Protein AF-A0AAV3Z0D8-F1 (afdb_monomer_lite)

Radius of gyration: 14.14 Å; chains: 1; bounding box: 40×31×32 Å

Structure (mmCIF, N/CA/C/O backbone):
data_AF-A0AAV3Z0D8-F1
#
_entry.id   AF-A0AAV3Z0D8-F1
#
loop_
_atom_site.group_PDB
_atom_site.id
_atom_site.type_symbol
_atom_site.label_atom_id
_atom_site.label_alt_id
_atom_site.label_comp_id
_atom_site.label_asym_id
_atom_site.label_entity_id
_atom_site.label_seq_id
_atom_site.pdbx_PDB_ins_code
_atom_site.Cartn_x
_atom_site.Cartn_y
_atom_site.Cartn_z
_atom_site.occupancy
_atom_site.B_iso_or_equiv
_atom_site.auth_seq_id
_atom_site.auth_comp_id
_atom_site.auth_asym_id
_atom_site.auth_atom_id
_atom_site.pdbx_PDB_model_num
ATOM 1 N N . MET A 1 1 ? -8.744 -17.529 0.909 1.00 28.72 1 MET A N 1
ATOM 2 C CA . MET A 1 1 ? -8.149 -17.526 -0.441 1.00 28.72 1 MET A CA 1
ATOM 3 C C . MET A 1 1 ? -7.457 -16.191 -0.656 1.00 28.72 1 MET A C 1
ATOM 5 O O . MET A 1 1 ? -8.115 -15.155 -0.647 1.00 28.72 1 MET A O 1
ATOM 9 N N . GLN A 1 2 ? -6.125 -16.218 -0.677 1.00 36.81 2 GLN A N 1
ATOM 10 C CA . GLN A 1 2 ? -5.274 -15.108 -1.101 1.00 36.81 2 GLN A CA 1
ATOM 11 C C . GLN A 1 2 ? -5.012 -15.324 -2.590 1.00 36.81 2 GLN A C 1
ATOM 13 O O . GLN A 1 2 ? -4.173 -16.141 -2.943 1.00 36.81 2 GLN A O 1
ATOM 18 N N . ASP A 1 3 ? -5.763 -14.638 -3.448 1.00 32.25 3 ASP A N 1
ATOM 19 C CA . ASP A 1 3 ? -5.482 -14.645 -4.883 1.00 32.25 3 ASP A CA 1
ATOM 20 C C . ASP A 1 3 ? -4.442 -13.561 -5.169 1.00 32.25 3 ASP A C 1
ATOM 22 O O . ASP A 1 3 ? -4.759 -12.375 -5.297 1.00 32.25 3 ASP A O 1
ATOM 26 N N . CYS A 1 4 ? -3.177 -13.968 -5.212 1.00 38.41 4 CYS A N 1
ATOM 27 C CA . CYS A 1 4 ? -2.086 -13.148 -5.721 1.00 38.41 4 CYS A CA 1
ATOM 28 C C . CYS A 1 4 ? -2.110 -13.258 -7.252 1.00 38.41 4 CYS A C 1
ATOM 30 O O . CYS A 1 4 ? -1.817 -14.314 -7.803 1.00 38.41 4 CYS A O 1
ATOM 32 N N . GLY A 1 5 ? -2.549 -12.195 -7.930 1.00 32.00 5 GLY A N 1
ATOM 33 C CA . GLY A 1 5 ? -2.753 -12.176 -9.382 1.00 32.00 5 GLY A CA 1
ATOM 34 C C . GLY A 1 5 ? -1.514 -12.553 -10.207 1.00 32.00 5 GLY A C 1
ATOM 35 O O . GLY A 1 5 ? -0.372 -12.343 -9.798 1.00 32.00 5 GLY A O 1
ATOM 36 N N . THR A 1 6 ? -1.779 -13.103 -11.391 1.00 35.69 6 THR A N 1
ATOM 37 C CA . THR A 1 6 ? -0.828 -13.634 -12.375 1.00 35.69 6 THR A CA 1
ATOM 38 C C . THR A 1 6 ? 0.307 -12.651 -12.695 1.00 35.69 6 THR A C 1
ATOM 40 O O . THR A 1 6 ? 0.052 -11.547 -13.171 1.00 35.69 6 THR A O 1
ATOM 43 N N . GLY A 1 7 ? 1.559 -13.066 -12.459 1.00 35.44 7 GLY A N 1
ATOM 44 C CA . GLY A 1 7 ? 2.776 -12.328 -12.846 1.00 35.44 7 GLY A CA 1
ATOM 45 C C . GLY A 1 7 ? 3.808 -12.094 -11.733 1.00 35.44 7 GLY A C 1
ATOM 46 O O . GLY A 1 7 ? 4.917 -11.654 -12.022 1.00 35.44 7 GLY A O 1
ATOM 47 N N . ALA A 1 8 ? 3.484 -12.405 -10.476 1.00 40.06 8 ALA A N 1
ATOM 48 C CA . ALA A 1 8 ? 4.385 -12.230 -9.337 1.00 40.06 8 ALA A CA 1
ATOM 49 C C . ALA A 1 8 ? 5.015 -13.560 -8.899 1.00 40.06 8 ALA A C 1
ATOM 51 O O . ALA A 1 8 ? 4.296 -14.523 -8.632 1.00 40.06 8 ALA A O 1
ATOM 52 N N . LYS A 1 9 ? 6.348 -13.618 -8.766 1.00 33.81 9 LYS A N 1
ATOM 53 C CA . LYS A 1 9 ? 6.994 -14.725 -8.043 1.00 33.81 9 LYS A CA 1
ATOM 54 C C . LYS A 1 9 ? 6.720 -14.549 -6.547 1.00 33.81 9 LYS A C 1
ATOM 56 O O . LYS A 1 9 ? 7.038 -13.504 -5.983 1.00 33.81 9 LYS A O 1
ATOM 61 N N . ILE A 1 10 ? 6.108 -15.560 -5.937 1.00 34.50 10 ILE A N 1
ATOM 62 C CA . ILE A 1 10 ? 5.869 -15.649 -4.493 1.00 34.50 10 ILE A CA 1
ATOM 63 C C . ILE A 1 10 ? 7.187 -16.090 -3.842 1.00 34.50 10 ILE A C 1
ATOM 65 O O . ILE A 1 10 ? 7.725 -17.134 -4.200 1.00 34.50 10 ILE A O 1
ATOM 69 N N . LEU A 1 11 ? 7.726 -15.291 -2.919 1.00 32.91 11 LEU A N 1
ATOM 70 C CA . LEU A 1 11 ? 8.760 -15.739 -1.983 1.00 32.91 11 LEU A CA 1
ATOM 71 C C . LEU A 1 11 ? 8.092 -15.935 -0.622 1.00 32.91 11 LEU A C 1
ATOM 73 O O . LEU A 1 11 ? 7.687 -14.961 0.016 1.00 32.91 11 LEU A O 1
ATOM 77 N N . ASP A 1 12 ? 7.960 -17.190 -0.197 1.00 26.75 12 ASP A N 1
ATOM 78 C CA . ASP A 1 12 ? 7.406 -17.548 1.106 1.00 26.75 12 ASP A CA 1
ATOM 79 C C . ASP A 1 12 ? 8.353 -17.114 2.233 1.00 26.75 12 ASP A C 1
ATOM 81 O O . ASP A 1 12 ? 9.382 -17.729 2.498 1.00 26.75 12 ASP A O 1
ATOM 85 N N . PHE A 1 13 ? 7.978 -16.048 2.938 1.00 27.06 13 PHE A N 1
ATOM 86 C CA . PHE A 1 13 ? 8.397 -15.799 4.317 1.00 27.06 13 PHE A CA 1
ATOM 87 C C . PHE A 1 13 ? 7.130 -15.681 5.171 1.00 27.06 13 PHE A C 1
ATOM 89 O O . PHE A 1 13 ? 6.139 -15.097 4.717 1.00 27.06 13 PHE A O 1
ATOM 96 N N . PRO A 1 14 ? 7.116 -16.225 6.400 1.00 32.06 14 PRO A N 1
ATOM 97 C CA . PRO A 1 14 ? 5.883 -16.470 7.133 1.00 32.06 14 PRO A CA 1
ATOM 98 C C . PRO A 1 14 ? 5.159 -15.137 7.362 1.00 32.06 14 PRO A C 1
ATOM 100 O O . PRO A 1 14 ? 5.704 -14.205 7.950 1.00 32.06 14 PRO A O 1
ATOM 103 N N . ALA A 1 15 ? 3.936 -15.029 6.836 1.00 30.84 15 ALA A N 1
ATOM 104 C CA . ALA A 1 15 ? 3.083 -13.834 6.866 1.00 30.84 15 ALA A CA 1
ATOM 105 C C . ALA A 1 15 ? 3.552 -12.596 6.053 1.00 30.84 15 ALA A C 1
ATOM 107 O O . ALA A 1 15 ? 3.100 -11.480 6.328 1.00 30.84 15 ALA A O 1
ATOM 108 N N . ARG A 1 16 ? 4.393 -12.764 5.020 1.00 33.62 16 ARG A N 1
ATOM 109 C CA . ARG A 1 16 ? 4.806 -11.708 4.072 1.00 33.62 16 ARG A CA 1
ATOM 110 C C . ARG A 1 16 ? 4.322 -12.021 2.652 1.00 33.62 16 ARG A C 1
ATOM 112 O O . ARG A 1 16 ? 5.003 -12.692 1.894 1.00 33.62 16 ARG A O 1
ATOM 119 N N . CYS A 1 17 ? 3.163 -11.492 2.262 1.00 35.28 17 CYS A N 1
ATOM 120 C CA . CYS A 1 17 ? 2.739 -11.503 0.860 1.00 35.28 17 CYS A CA 1
ATOM 121 C C . CYS A 1 17 ? 3.421 -10.342 0.109 1.00 35.28 17 CYS A C 1
ATOM 123 O O . CYS A 1 17 ? 2.822 -9.299 -0.152 1.00 35.28 17 CYS A O 1
ATOM 125 N N . GLY A 1 18 ? 4.708 -10.515 -0.199 1.00 38.34 18 GLY A N 1
ATOM 126 C CA . GLY A 1 18 ? 5.434 -9.642 -1.113 1.00 38.34 18 GLY A CA 1
ATOM 127 C C . GLY A 1 18 ? 5.223 -10.124 -2.542 1.00 38.34 18 GLY A C 1
ATOM 128 O O . GLY A 1 18 ? 5.771 -11.152 -2.924 1.00 38.34 18 GLY A O 1
ATOM 129 N N . ILE A 1 19 ? 4.447 -9.391 -3.343 1.00 48.97 19 ILE A N 1
ATOM 130 C CA . ILE A 1 19 ? 4.660 -9.455 -4.792 1.00 48.97 19 ILE A CA 1
ATOM 131 C C . ILE A 1 19 ? 6.079 -8.930 -5.029 1.00 48.97 19 ILE A C 1
ATOM 133 O O . ILE A 1 19 ? 6.486 -7.975 -4.384 1.00 48.97 19 ILE A O 1
ATOM 137 N N . VAL A 1 20 ? 6.856 -9.598 -5.874 1.00 48.47 20 VAL A N 1
ATOM 138 C CA . VAL A 1 20 ? 8.062 -9.037 -6.486 1.00 48.47 20 VAL A CA 1
ATOM 139 C C . VAL A 1 20 ? 7.803 -9.129 -7.981 1.00 48.47 20 VAL A C 1
ATOM 141 O O . VAL A 1 20 ? 8.051 -10.155 -8.615 1.00 48.47 20 VAL A O 1
ATOM 144 N N . GLY A 1 21 ? 7.163 -8.094 -8.517 1.00 51.81 21 GLY A N 1
ATOM 145 C CA . GLY A 1 21 ? 6.983 -7.928 -9.952 1.00 51.81 21 GLY A CA 1
ATOM 146 C C . GLY A 1 21 ? 8.215 -7.235 -10.509 1.00 51.81 21 GLY A C 1
ATOM 147 O O . GLY A 1 21 ? 8.551 -6.142 -10.065 1.00 51.81 21 GLY A O 1
ATOM 148 N N . ARG A 1 22 ? 8.922 -7.895 -11.430 1.00 51.59 22 ARG A N 1
ATOM 149 C CA . ARG A 1 22 ? 9.754 -7.216 -12.429 1.00 51.59 22 ARG A CA 1
ATOM 150 C C . ARG A 1 22 ? 9.148 -7.534 -13.784 1.00 51.59 22 ARG A C 1
ATOM 152 O O . ARG A 1 22 ? 9.661 -8.365 -14.531 1.00 51.59 22 ARG A O 1
ATOM 159 N N . ALA A 1 23 ? 7.991 -6.947 -14.043 1.00 58.12 23 ALA A N 1
ATOM 160 C CA . ALA A 1 23 ? 7.242 -7.112 -15.271 1.00 58.12 23 ALA A CA 1
ATOM 161 C C . ALA A 1 23 ? 7.294 -5.822 -16.100 1.00 58.12 23 ALA A C 1
ATOM 163 O O . ALA A 1 23 ? 7.378 -4.702 -15.588 1.00 58.12 23 ALA A O 1
ATOM 164 N N . GLY A 1 24 ? 7.209 -5.973 -17.423 1.00 62.34 24 GLY A N 1
ATOM 165 C CA . GLY A 1 24 ? 6.979 -4.828 -18.306 1.00 62.34 24 GLY A CA 1
ATOM 166 C C . GLY A 1 24 ? 5.634 -4.144 -18.021 1.00 62.34 24 GLY A C 1
ATOM 167 O O . GLY A 1 24 ? 5.510 -2.935 -18.188 1.00 62.34 24 GLY A O 1
ATOM 168 N N . HIS A 1 25 ? 4.638 -4.901 -17.556 1.00 70.06 25 HIS A N 1
ATOM 169 C CA . HIS A 1 25 ? 3.335 -4.393 -17.144 1.00 70.06 25 HIS A CA 1
ATOM 170 C C . HIS A 1 25 ? 2.725 -5.341 -16.103 1.00 70.06 25 HIS A C 1
ATOM 172 O O . HIS A 1 25 ? 2.633 -6.543 -16.357 1.00 70.06 25 HIS A O 1
ATOM 178 N N . SER A 1 26 ? 2.306 -4.823 -14.950 1.00 68.75 26 SER A N 1
ATOM 179 C CA . SER A 1 26 ? 1.701 -5.600 -13.868 1.00 68.75 26 SER A CA 1
ATOM 180 C C . SER A 1 26 ? 0.316 -5.063 -13.515 1.00 68.75 26 SER A C 1
ATOM 182 O O . SER A 1 26 ? 0.057 -3.857 -13.480 1.00 68.75 26 SER A O 1
ATOM 184 N N . THR A 1 27 ? -0.620 -5.979 -13.266 1.00 75.44 27 THR A N 1
ATOM 185 C CA . THR A 1 27 ? -1.945 -5.628 -12.753 1.00 75.44 27 THR A CA 1
ATOM 186 C C . THR A 1 27 ? -2.274 -6.497 -11.557 1.00 75.44 27 THR A C 1
ATOM 188 O O . THR A 1 27 ? -2.451 -7.706 -11.703 1.00 75.44 27 THR A O 1
ATOM 191 N N . SER A 1 28 ? -2.399 -5.884 -10.383 1.00 73.06 28 SER A N 1
ATOM 192 C CA . SER A 1 28 ? -2.547 -6.622 -9.128 1.00 73.06 28 SER A CA 1
ATOM 193 C C . SER A 1 28 ? -3.797 -6.194 -8.366 1.00 73.06 28 SER A C 1
ATOM 195 O O . SER A 1 28 ? -4.167 -5.017 -8.320 1.00 73.06 28 SER A O 1
ATOM 197 N N . ARG A 1 29 ? -4.484 -7.152 -7.737 1.00 72.31 29 ARG A 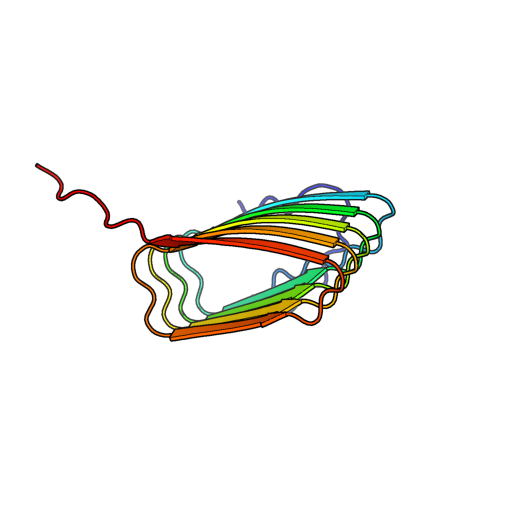N 1
ATOM 198 C CA . ARG A 1 29 ? -5.603 -6.876 -6.827 1.00 72.31 29 ARG A CA 1
ATOM 199 C C . ARG A 1 29 ? -5.364 -7.580 -5.505 1.00 72.31 29 ARG A C 1
ATOM 201 O O . ARG A 1 29 ? -5.362 -8.798 -5.444 1.00 72.31 29 ARG A O 1
ATOM 208 N N . PHE A 1 30 ? -5.241 -6.799 -4.444 1.00 73.19 30 PHE A N 1
ATOM 209 C CA . PHE A 1 30 ? -5.001 -7.287 -3.098 1.00 73.19 30 PHE A CA 1
ATOM 210 C C . PHE A 1 30 ? -6.209 -7.017 -2.220 1.00 73.19 30 PHE A C 1
ATOM 212 O O . PHE A 1 30 ? -6.691 -5.881 -2.129 1.00 73.19 30 PHE A O 1
ATOM 219 N N . ARG A 1 31 ? -6.682 -8.052 -1.528 1.00 72.56 31 ARG A N 1
ATOM 220 C CA . ARG A 1 31 ? -7.769 -7.929 -0.560 1.00 72.56 31 ARG A CA 1
ATOM 221 C C . ARG A 1 31 ? -7.401 -8.646 0.728 1.00 72.56 31 ARG A C 1
ATOM 223 O O . ARG A 1 31 ? -7.326 -9.866 0.770 1.00 72.56 31 ARG A O 1
ATOM 230 N N . HIS A 1 32 ? -7.242 -7.869 1.789 1.00 67.75 32 HIS A N 1
ATOM 231 C CA . HIS A 1 32 ? -6.911 -8.368 3.115 1.00 67.75 32 HIS A CA 1
ATOM 232 C C . HIS A 1 32 ? -8.070 -8.104 4.073 1.00 67.75 32 HIS A C 1
ATOM 234 O O . HIS A 1 32 ? -8.531 -6.968 4.197 1.00 67.75 32 HIS A O 1
ATOM 240 N N . GLY A 1 33 ? -8.556 -9.159 4.733 1.00 62.59 33 GLY A N 1
ATOM 241 C CA . GLY A 1 33 ? -9.592 -9.070 5.766 1.00 62.59 33 GLY A CA 1
ATOM 242 C C . GLY A 1 33 ? -9.015 -8.559 7.083 1.00 62.59 33 GLY A C 1
ATOM 243 O O . GLY A 1 33 ? -9.254 -7.412 7.455 1.00 62.59 33 GLY A O 1
ATOM 244 N N . THR A 1 34 ? -8.201 -9.387 7.736 1.00 66.94 34 THR A N 1
ATOM 245 C CA . THR A 1 34 ? -7.511 -9.052 8.986 1.00 66.94 34 THR A CA 1
ATOM 246 C C . THR A 1 34 ? -6.044 -9.432 8.851 1.00 66.94 34 THR A C 1
ATOM 248 O O . THR A 1 34 ? -5.737 -10.600 8.629 1.00 66.94 34 THR A O 1
ATOM 251 N N . THR A 1 35 ? -5.128 -8.475 8.973 1.00 64.62 35 THR A N 1
ATOM 252 C CA . THR A 1 35 ? -3.681 -8.735 8.876 1.00 64.62 35 THR A CA 1
ATOM 253 C C . THR A 1 35 ? -2.927 -8.069 10.024 1.00 64.62 35 THR A C 1
ATOM 255 O O . THR A 1 35 ? -3.186 -6.920 10.385 1.00 64.62 35 THR A O 1
ATOM 258 N N . LYS A 1 36 ? -1.988 -8.797 10.644 1.00 67.00 36 LYS A N 1
ATOM 259 C CA . LYS A 1 36 ? -1.105 -8.217 11.671 1.00 67.00 36 LYS A CA 1
ATOM 260 C C . LYS A 1 36 ? -0.057 -7.327 11.003 1.00 67.00 36 LYS A C 1
ATOM 262 O O . LYS A 1 36 ? -0.044 -6.126 11.248 1.00 67.00 36 LYS A O 1
ATOM 267 N N . THR A 1 37 ? 0.733 -7.898 10.106 1.00 67.88 37 THR A N 1
ATOM 268 C CA . THR A 1 37 ? 1.772 -7.185 9.362 1.00 67.88 37 THR A CA 1
ATOM 269 C C . THR A 1 37 ? 1.682 -7.581 7.900 1.00 67.88 37 THR A C 1
ATOM 271 O O . THR A 1 37 ? 1.362 -8.728 7.598 1.00 67.88 37 THR A O 1
ATOM 274 N N . HIS A 1 38 ? 1.919 -6.635 6.999 1.00 71.50 38 HIS A N 1
ATOM 275 C CA . HIS A 1 38 ? 1.961 -6.902 5.569 1.00 71.50 38 HIS A CA 1
ATOM 276 C C . HIS A 1 38 ? 2.983 -5.987 4.889 1.00 71.50 38 HIS A C 1
ATOM 278 O O . HIS A 1 38 ? 3.082 -4.807 5.238 1.00 71.50 38 HIS A O 1
ATOM 284 N N . THR A 1 39 ? 3.739 -6.528 3.934 1.00 75.19 39 THR A N 1
ATOM 285 C CA . THR A 1 39 ? 4.776 -5.793 3.201 1.00 75.19 39 THR A CA 1
ATOM 286 C C . THR A 1 39 ? 4.718 -6.143 1.721 1.00 75.19 39 THR A C 1
ATOM 288 O O . THR A 1 39 ? 4.694 -7.323 1.389 1.00 75.19 39 THR A O 1
ATOM 291 N N . ILE A 1 40 ? 4.712 -5.129 0.854 1.00 75.94 40 ILE A N 1
ATOM 292 C CA . ILE A 1 40 ? 4.701 -5.280 -0.611 1.00 75.94 40 ILE A CA 1
ATOM 293 C C . ILE A 1 40 ? 5.907 -4.568 -1.208 1.00 75.94 40 ILE A C 1
ATOM 295 O O . ILE A 1 40 ? 6.232 -3.460 -0.780 1.00 75.94 40 ILE A O 1
ATOM 299 N N . PHE A 1 41 ? 6.498 -5.178 -2.234 1.00 76.12 41 PHE A N 1
ATOM 300 C CA . PHE A 1 41 ? 7.516 -4.571 -3.082 1.00 76.12 41 PHE A CA 1
ATOM 301 C C . PHE A 1 41 ? 7.007 -4.532 -4.536 1.00 76.12 41 PHE A C 1
ATOM 303 O O . PHE A 1 41 ? 6.395 -5.478 -5.010 1.00 76.12 41 PHE A O 1
ATOM 310 N N . GLN A 1 42 ? 7.192 -3.438 -5.262 1.00 73.00 42 GLN A N 1
ATOM 311 C CA . GLN A 1 42 ? 6.849 -3.342 -6.690 1.00 73.00 42 GLN A CA 1
ATOM 312 C C . GLN A 1 42 ? 7.988 -2.636 -7.424 1.00 73.00 42 GLN A C 1
ATOM 314 O O . GLN A 1 42 ? 8.565 -1.686 -6.887 1.00 73.00 42 GLN A O 1
ATOM 319 N N . ASN A 1 43 ? 8.363 -3.180 -8.583 1.00 80.19 43 ASN A N 1
ATOM 320 C CA . ASN A 1 43 ? 9.425 -2.652 -9.436 1.00 80.19 43 ASN A CA 1
ATOM 321 C C . ASN A 1 43 ? 9.153 -2.999 -10.909 1.00 80.19 43 ASN A C 1
ATOM 323 O O . ASN A 1 43 ? 9.860 -3.786 -11.548 1.00 80.19 43 ASN A O 1
ATOM 327 N N . ASP A 1 44 ? 8.085 -2.418 -11.429 1.00 78.50 44 ASP A N 1
ATOM 328 C CA . ASP A 1 44 ? 7.536 -2.645 -12.751 1.00 78.50 44 ASP A CA 1
ATOM 329 C C . ASP A 1 44 ? 7.698 -1.405 -13.641 1.00 78.50 44 ASP A C 1
ATOM 331 O O . ASP A 1 44 ? 7.771 -0.255 -13.202 1.00 78.50 44 ASP A O 1
ATOM 335 N N . ARG A 1 45 ? 7.705 -1.605 -14.961 1.00 77.69 45 ARG A N 1
ATOM 336 C CA . ARG A 1 45 ? 7.661 -0.456 -15.882 1.00 77.69 45 ARG A CA 1
ATOM 337 C C . ARG A 1 45 ? 6.283 0.219 -15.851 1.00 77.69 45 ARG A C 1
ATOM 339 O O . ARG A 1 45 ? 6.195 1.436 -15.976 1.00 77.69 45 ARG A O 1
ATOM 346 N N . HIS A 1 46 ? 5.220 -0.551 -15.665 1.00 78.75 46 HIS A N 1
ATOM 347 C CA . HIS A 1 46 ? 3.862 -0.043 -15.513 1.00 78.75 46 HIS A CA 1
ATOM 348 C C . HIS A 1 46 ? 3.119 -0.894 -14.485 1.00 78.75 46 HIS A C 1
ATOM 350 O O . HIS A 1 46 ? 2.941 -2.089 -14.714 1.00 78.75 46 HIS A O 1
ATOM 356 N N . ALA A 1 47 ? 2.656 -0.284 -13.398 1.00 81.38 47 ALA A N 1
ATOM 357 C CA . ALA A 1 47 ? 1.912 -0.958 -12.343 1.00 81.38 47 ALA A CA 1
ATOM 358 C C . ALA A 1 47 ? 0.486 -0.406 -12.242 1.00 81.38 47 ALA A C 1
ATOM 360 O O . ALA A 1 47 ? 0.265 0.802 -12.128 1.00 81.38 47 ALA A O 1
ATOM 361 N N . ASN A 1 48 ? -0.506 -1.297 -12.254 1.00 83.75 48 ASN A N 1
ATOM 362 C CA . ASN A 1 48 ? -1.899 -0.955 -11.969 1.00 83.75 48 ASN A CA 1
ATOM 363 C C . ASN A 1 48 ? -2.435 -1.824 -10.835 1.00 83.75 48 ASN A C 1
ATOM 365 O O . ASN A 1 48 ? -2.858 -2.968 -11.040 1.00 83.75 48 ASN A O 1
ATOM 369 N N . SER A 1 49 ?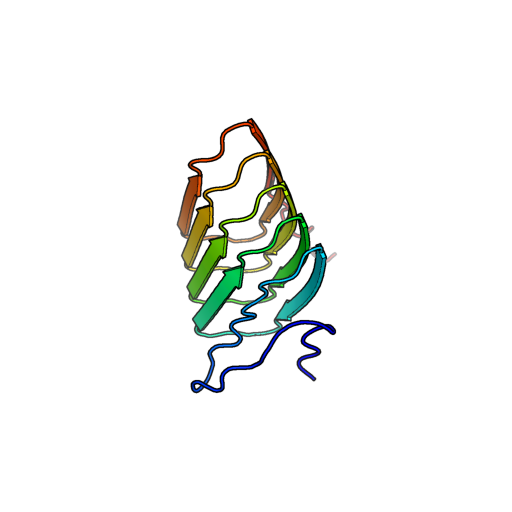 -2.446 -1.260 -9.633 1.00 80.75 49 SER A N 1
ATOM 370 C CA . SER A 1 49 ? -2.665 -2.030 -8.418 1.00 80.75 49 SER A CA 1
ATOM 371 C C . SER A 1 49 ? -3.866 -1.526 -7.625 1.00 80.75 49 SER A C 1
ATOM 373 O O . SER A 1 49 ? -4.068 -0.334 -7.399 1.00 80.75 49 SER A O 1
ATOM 375 N N . ARG A 1 50 ? -4.718 -2.453 -7.181 1.00 80.94 50 ARG A N 1
ATOM 376 C CA . ARG A 1 50 ? -5.846 -2.151 -6.287 1.00 80.94 50 ARG A CA 1
ATOM 377 C C . ARG A 1 50 ? -5.651 -2.861 -4.965 1.00 80.94 50 ARG A C 1
ATOM 379 O O . ARG A 1 50 ? -5.639 -4.085 -4.919 1.00 80.94 50 ARG A O 1
ATOM 386 N N . PHE A 1 51 ? -5.606 -2.098 -3.888 1.00 78.81 51 PHE A N 1
ATOM 387 C CA . PHE A 1 51 ? -5.422 -2.601 -2.542 1.00 78.81 51 PHE A CA 1
ATOM 388 C C . PHE A 1 51 ? -6.646 -2.302 -1.688 1.00 78.81 51 PHE A C 1
ATOM 390 O O . PHE A 1 51 ? -7.101 -1.160 -1.597 1.00 78.81 51 PHE A O 1
ATOM 397 N N . ARG A 1 52 ? -7.179 -3.329 -1.031 1.00 79.12 52 ARG A N 1
ATOM 398 C CA . ARG A 1 52 ? -8.284 -3.203 -0.083 1.00 79.12 52 ARG A CA 1
ATOM 399 C C . ARG A 1 52 ? -7.924 -3.887 1.229 1.00 79.12 52 ARG A C 1
ATOM 401 O O . ARG A 1 52 ? -7.810 -5.108 1.278 1.00 79.12 52 ARG A O 1
ATOM 408 N N . TYR A 1 53 ? -7.825 -3.098 2.289 1.00 74.50 53 TYR A N 1
ATOM 409 C CA . TYR A 1 53 ? -7.505 -3.552 3.639 1.00 74.50 53 TYR A CA 1
ATOM 410 C C . TYR A 1 53 ? -8.714 -3.355 4.555 1.00 74.50 53 TYR A C 1
ATOM 412 O O . TYR A 1 53 ? -9.276 -2.261 4.616 1.00 74.50 53 TYR A O 1
ATOM 420 N N . GLY A 1 54 ? -9.140 -4.421 5.234 1.00 72.25 54 GLY A N 1
ATOM 421 C CA . GLY A 1 54 ? -10.196 -4.402 6.246 1.00 72.25 54 GLY A CA 1
ATOM 422 C C . GLY A 1 54 ? -9.673 -3.868 7.575 1.00 72.25 54 GLY A C 1
ATOM 423 O O . GLY A 1 54 ? -9.860 -2.691 7.867 1.00 72.25 54 GLY A O 1
ATOM 424 N N . THR A 1 55 ? -8.996 -4.720 8.343 1.00 75.75 55 THR A N 1
ATOM 425 C CA . THR A 1 55 ? -8.337 -4.367 9.605 1.00 75.75 55 THR A CA 1
ATOM 426 C C . THR A 1 55 ? -6.863 -4.747 9.541 1.00 75.75 55 THR A C 1
ATOM 428 O O . THR A 1 55 ? -6.528 -5.930 9.457 1.00 75.75 55 THR A O 1
ATOM 431 N N . THR A 1 56 ? -5.970 -3.765 9.627 1.00 71.25 56 THR A N 1
ATOM 432 C CA . THR A 1 56 ? -4.522 -4.002 9.550 1.00 71.25 56 THR A CA 1
ATOM 433 C C . THR A 1 56 ? -3.792 -3.291 10.687 1.00 71.25 56 THR A C 1
ATOM 435 O O . THR A 1 56 ? -4.015 -2.103 10.925 1.00 71.25 56 THR A O 1
ATOM 438 N N . LYS A 1 57 ? -2.920 -3.996 11.428 1.00 74.88 57 LYS A N 1
ATOM 439 C CA . LYS A 1 57 ? -2.102 -3.321 12.456 1.00 74.88 57 LYS A CA 1
ATOM 440 C C . LYS A 1 57 ? -0.986 -2.515 11.797 1.00 74.88 57 LYS A C 1
ATOM 442 O O . LYS A 1 57 ? -0.946 -1.306 11.990 1.00 74.88 57 LYS A O 1
ATOM 447 N N . THR A 1 58 ? -0.151 -3.161 10.992 1.00 75.50 58 THR A N 1
ATOM 448 C CA . THR A 1 58 ? 0.976 -2.501 10.327 1.00 75.50 58 THR A CA 1
ATOM 449 C C . THR A 1 58 ? 1.036 -2.895 8.862 1.00 75.50 58 THR A C 1
ATOM 451 O O . THR A 1 58 ? 0.894 -4.070 8.518 1.00 75.50 58 THR A O 1
ATOM 454 N N . HIS A 1 59 ? 1.258 -1.914 7.994 1.00 77.12 59 HIS A N 1
ATOM 455 C CA . HIS A 1 59 ? 1.426 -2.139 6.568 1.00 77.12 59 HIS A CA 1
ATOM 456 C C . HIS A 1 59 ? 2.517 -1.251 5.983 1.00 77.12 59 HIS A C 1
ATOM 458 O O . HIS A 1 59 ? 2.520 -0.049 6.249 1.00 77.12 59 HIS A O 1
ATOM 464 N N . THR A 1 60 ? 3.369 -1.840 5.143 1.00 81.50 60 THR A N 1
ATOM 465 C CA . THR A 1 60 ? 4.439 -1.129 4.439 1.00 81.50 60 THR A CA 1
ATOM 466 C C . THR A 1 60 ? 4.419 -1.454 2.950 1.00 81.50 60 THR A C 1
ATOM 468 O O . THR A 1 60 ? 4.336 -2.623 2.577 1.00 81.50 60 THR A O 1
ATOM 471 N N . ILE A 1 61 ? 4.533 -0.443 2.091 1.00 81.31 61 ILE A N 1
ATOM 472 C CA . ILE A 1 61 ? 4.706 -0.639 0.645 1.00 81.31 61 ILE A CA 1
ATOM 473 C C . ILE A 1 61 ? 5.968 0.064 0.189 1.00 81.31 61 ILE A C 1
ATOM 475 O O . ILE A 1 61 ? 6.181 1.221 0.538 1.00 81.31 61 ILE A O 1
ATOM 479 N N . PHE A 1 62 ? 6.732 -0.625 -0.645 1.00 83.00 62 PHE A N 1
ATOM 480 C CA . PHE A 1 62 ? 7.817 -0.062 -1.429 1.00 83.00 62 PHE A CA 1
ATOM 481 C C . PHE A 1 62 ? 7.440 -0.161 -2.910 1.00 83.00 62 PHE A C 1
ATOM 483 O O . PHE A 1 62 ? 7.130 -1.250 -3.396 1.00 83.00 62 PHE A O 1
ATOM 490 N N . GLN A 1 63 ? 7.412 0.971 -3.603 1.00 81.69 63 GLN A N 1
ATOM 491 C CA . GLN A 1 63 ? 7.123 1.087 -5.035 1.00 81.69 63 GLN A CA 1
ATOM 492 C C . GLN A 1 63 ? 8.264 1.853 -5.700 1.00 81.69 63 GLN A C 1
ATOM 494 O O . GLN A 1 63 ? 8.705 2.882 -5.183 1.00 81.69 63 GLN A O 1
ATOM 49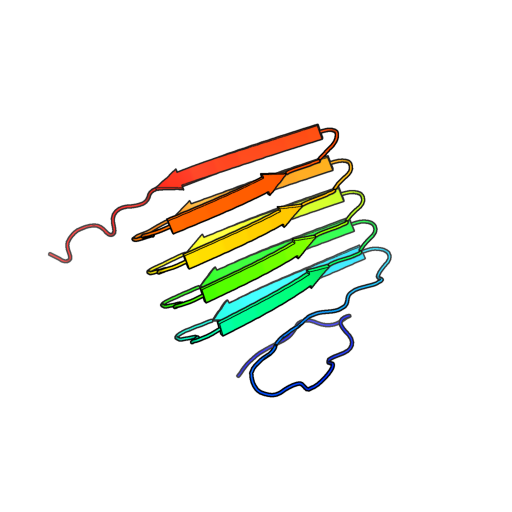9 N N . ASN A 1 64 ? 8.758 1.297 -6.798 1.00 85.25 64 ASN A N 1
ATOM 500 C CA . ASN A 1 64 ? 9.787 1.895 -7.631 1.00 85.25 64 ASN A CA 1
ATOM 501 C C . ASN A 1 64 ? 9.474 1.572 -9.094 1.00 85.25 64 ASN A C 1
ATOM 503 O O . ASN A 1 64 ? 10.162 0.783 -9.742 1.00 85.25 64 ASN A O 1
ATOM 507 N N . ASP A 1 65 ? 8.394 2.154 -9.591 1.00 84.50 65 ASP A N 1
ATOM 508 C CA . ASP A 1 65 ? 7.834 1.863 -10.900 1.00 84.50 65 ASP A CA 1
ATOM 509 C C . ASP A 1 65 ? 8.028 3.054 -11.850 1.00 84.50 65 ASP A C 1
ATOM 511 O O . ASP A 1 65 ? 8.097 4.218 -11.454 1.00 84.50 65 ASP A O 1
ATOM 515 N N . ARG A 1 66 ? 8.081 2.814 -13.165 1.00 85.25 66 ARG A N 1
ATOM 516 C CA . ARG A 1 66 ? 8.141 3.952 -14.107 1.00 85.25 66 ARG A CA 1
ATOM 517 C C . ARG A 1 66 ? 6.800 4.693 -14.151 1.00 85.25 66 ARG A C 1
ATOM 519 O O . ARG A 1 66 ? 6.774 5.921 -14.207 1.00 85.25 66 ARG A O 1
ATOM 526 N N . HIS A 1 67 ? 5.695 3.952 -14.133 1.00 86.38 67 HIS A N 1
ATOM 527 C CA . HIS A 1 67 ? 4.343 4.498 -14.111 1.00 86.38 67 HIS A CA 1
ATOM 528 C C . HIS A 1 67 ? 3.450 3.695 -13.169 1.00 86.38 67 HIS A C 1
ATOM 530 O O . HIS A 1 67 ? 3.273 2.493 -13.368 1.00 86.38 67 HIS A O 1
ATOM 536 N N . THR A 1 68 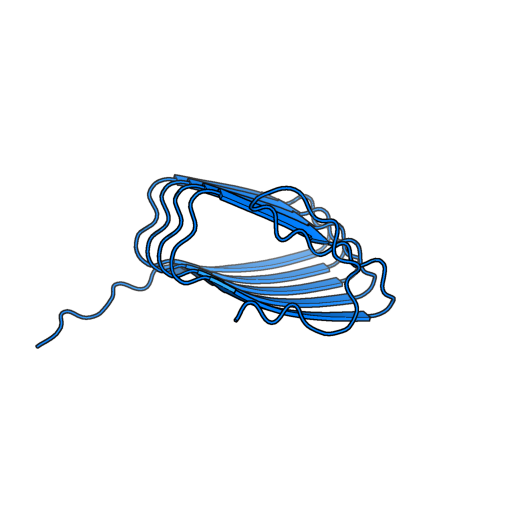? 2.794 4.386 -12.245 1.00 86.31 68 THR A N 1
ATOM 537 C CA . THR A 1 68 ? 1.948 3.779 -11.219 1.00 86.31 68 THR A CA 1
ATOM 538 C C . THR A 1 68 ? 0.531 4.306 -11.300 1.00 86.31 68 THR A C 1
ATOM 540 O O . THR A 1 68 ? 0.290 5.514 -11.307 1.00 86.31 68 THR A O 1
ATOM 543 N N . ASN A 1 69 ? -0.434 3.391 -11.298 1.00 89.44 69 ASN A N 1
ATOM 544 C CA . ASN A 1 69 ? -1.839 3.689 -11.066 1.00 89.44 69 ASN A CA 1
ATOM 545 C C . ASN A 1 69 ? -2.357 2.829 -9.914 1.00 89.44 69 ASN A C 1
ATOM 547 O O . ASN A 1 69 ? -2.734 1.670 -10.102 1.00 89.44 69 ASN A O 1
ATOM 551 N N . SER A 1 70 ? -2.375 3.403 -8.716 1.00 85.88 70 SER A N 1
ATOM 552 C CA . SER A 1 70 ? -2.661 2.653 -7.500 1.00 85.88 70 SER A CA 1
ATOM 553 C C . SER A 1 70 ? -3.908 3.161 -6.790 1.00 85.88 70 SER A C 1
ATOM 555 O O . SER A 1 70 ? -4.125 4.354 -6.598 1.00 85.88 70 SER A O 1
ATOM 557 N N . ARG A 1 71 ? -4.763 2.232 -6.363 1.00 88.62 71 ARG A N 1
ATOM 558 C CA . ARG A 1 71 ? -5.980 2.533 -5.602 1.00 88.62 71 ARG A CA 1
ATOM 559 C C . ARG A 1 71 ? -5.966 1.818 -4.272 1.00 88.62 71 ARG A C 1
ATOM 561 O O . ARG A 1 71 ? -6.099 0.599 -4.231 1.00 88.62 71 ARG A O 1
ATOM 568 N N . PHE A 1 72 ? -5.890 2.578 -3.193 1.00 84.12 72 PHE A N 1
ATOM 569 C CA . PHE A 1 72 ? -5.806 2.074 -1.836 1.00 84.12 72 PHE A CA 1
ATOM 570 C C . PHE A 1 72 ? -7.083 2.375 -1.064 1.00 84.12 72 PHE A C 1
ATOM 572 O O . PHE A 1 72 ? -7.481 3.527 -0.929 1.00 84.12 72 PHE A O 1
ATOM 579 N N . LYS A 1 73 ? -7.724 1.344 -0.519 1.00 85.00 73 LYS A N 1
ATOM 580 C CA . LYS A 1 73 ? -8.883 1.481 0.363 1.00 85.00 73 LYS A CA 1
ATOM 581 C C . LYS A 1 73 ? -8.604 0.815 1.702 1.00 85.00 73 LYS A C 1
ATOM 583 O O . LYS A 1 73 ? -8.557 -0.410 1.786 1.00 85.00 73 LYS A O 1
ATOM 588 N N . TYR A 1 74 ? -8.484 1.627 2.741 1.00 80.12 74 TYR A N 1
ATOM 589 C CA . TYR A 1 74 ? -8.248 1.209 4.118 1.00 80.12 74 TYR A CA 1
ATOM 590 C C . TYR A 1 74 ? -9.537 1.320 4.935 1.00 80.12 74 TYR A C 1
ATOM 592 O O . TYR A 1 74 ? -10.232 2.337 4.873 1.00 80.12 74 TYR A O 1
ATOM 600 N N . GLY A 1 75 ? -9.880 0.267 5.676 1.00 79.25 75 GLY A N 1
ATOM 601 C CA . GLY A 1 75 ? -10.954 0.258 6.669 1.00 79.25 75 GLY A CA 1
ATOM 602 C C . GLY A 1 75 ? -10.462 0.806 8.005 1.00 79.25 75 GLY A C 1
ATOM 603 O O . GLY A 1 75 ? -10.642 1.988 8.283 1.00 79.25 75 GLY A O 1
ATOM 604 N N . THR A 1 76 ? -9.817 -0.049 8.796 1.00 80.12 76 THR A N 1
ATOM 605 C CA . THR A 1 76 ? -9.190 0.293 10.076 1.00 80.12 76 THR A CA 1
ATOM 606 C C . THR A 1 76 ? -7.709 -0.056 10.030 1.00 80.12 76 THR A C 1
ATOM 608 O O . THR A 1 76 ? -7.347 -1.233 9.995 1.00 80.12 76 THR A O 1
ATOM 611 N N . THR A 1 77 ? -6.846 0.953 10.087 1.00 73.56 77 THR A N 1
ATOM 612 C CA . THR A 1 77 ? -5.393 0.761 10.063 1.00 73.56 77 THR A CA 1
ATOM 613 C C . THR A 1 77 ? -4.749 1.439 11.268 1.00 73.56 77 THR A C 1
ATOM 615 O O . THR A 1 77 ? -5.004 2.614 11.524 1.00 73.56 77 THR A O 1
ATOM 618 N N . LYS A 1 78 ? -3.912 0.731 12.039 1.00 78.94 78 LYS A N 1
ATOM 619 C CA . LYS A 1 78 ? -3.132 1.402 13.097 1.00 78.94 78 LYS A CA 1
ATOM 620 C C . LYS A 1 78 ? -1.996 2.208 12.471 1.00 78.94 78 LYS A C 1
ATOM 622 O O . LYS A 1 78 ? -2.004 3.427 12.585 1.00 78.94 78 LYS A O 1
ATOM 627 N N . THR A 1 79 ? -1.093 1.542 11.764 1.00 79.94 79 THR A N 1
ATOM 628 C CA . THR A 1 79 ? 0.094 2.171 11.183 1.00 79.94 79 THR A CA 1
ATOM 629 C C . THR A 1 79 ? 0.235 1.788 9.722 1.00 79.94 79 THR A C 1
ATOM 631 O O . THR A 1 79 ? 0.091 0.620 9.349 1.00 79.94 79 THR A O 1
ATOM 634 N N . HIS A 1 80 ? 0.523 2.783 8.894 1.00 81.56 80 HIS A N 1
ATOM 635 C CA . HIS A 1 80 ? 0.717 2.606 7.470 1.00 81.56 80 HIS A CA 1
ATOM 636 C C . HIS A 1 80 ? 1.875 3.456 6.955 1.00 81.56 80 HIS A C 1
ATOM 638 O O . HIS A 1 80 ? 1.894 4.663 7.206 1.00 81.56 80 HIS A O 1
ATOM 644 N N . THR A 1 81 ? 2.760 2.831 6.179 1.00 85.75 81 THR A N 1
ATOM 645 C CA . THR A 1 81 ? 3.916 3.481 5.562 1.00 85.75 81 THR A CA 1
ATOM 646 C C . THR A 1 81 ? 3.995 3.155 4.070 1.00 85.75 81 THR A C 1
ATOM 648 O O . THR A 1 81 ? 3.929 1.989 3.685 1.00 85.75 81 THR A O 1
ATOM 651 N N . ILE A 1 82 ? 4.165 4.167 3.221 1.00 85.25 82 ILE A N 1
ATOM 652 C CA . ILE A 1 82 ? 4.486 3.981 1.798 1.00 85.25 82 ILE A CA 1
ATOM 653 C C . ILE A 1 82 ? 5.783 4.697 1.483 1.00 85.25 82 ILE A C 1
ATOM 655 O O . ILE A 1 82 ? 5.944 5.863 1.829 1.00 85.25 82 ILE A O 1
ATOM 659 N N . PHE A 1 83 ? 6.655 3.989 0.781 1.00 87.62 83 PHE A N 1
ATOM 660 C CA . PHE A 1 83 ? 7.807 4.528 0.085 1.00 87.62 83 PHE A CA 1
ATOM 661 C C . PHE A 1 83 ? 7.549 4.381 -1.415 1.00 87.62 83 PHE A C 1
ATOM 663 O O . PHE A 1 83 ? 7.323 3.269 -1.899 1.00 87.62 83 PHE A O 1
ATOM 670 N N . GLN A 1 84 ? 7.520 5.504 -2.119 1.00 85.31 84 GLN A N 1
ATOM 671 C CA . GLN A 1 84 ? 7.290 5.599 -3.557 1.00 85.31 84 GLN A CA 1
ATOM 672 C C . GLN A 1 84 ? 8.433 6.389 -4.189 1.00 85.31 84 GLN A C 1
ATOM 674 O O . GLN A 1 84 ? 8.842 7.424 -3.655 1.00 85.31 84 GLN A O 1
ATOM 679 N N . ASN A 1 85 ? 8.977 5.846 -5.273 1.00 89.31 85 ASN A N 1
ATOM 680 C CA . ASN A 1 85 ? 10.039 6.453 -6.060 1.00 89.31 85 ASN A CA 1
ATOM 681 C C . ASN A 1 85 ? 9.778 6.176 -7.544 1.00 89.31 85 ASN A C 1
ATOM 683 O O . ASN A 1 85 ? 10.499 5.423 -8.201 1.00 89.31 85 ASN A O 1
ATOM 687 N N . ASP A 1 86 ? 8.706 6.772 -8.049 1.00 88.69 86 ASP A N 1
ATOM 688 C CA . ASP A 1 86 ? 8.182 6.502 -9.380 1.00 88.69 86 ASP A CA 1
ATOM 689 C C . ASP A 1 86 ? 8.421 7.692 -10.328 1.00 88.69 86 ASP A C 1
ATOM 691 O O . ASP A 1 86 ? 8.577 8.841 -9.912 1.00 88.69 86 ASP A O 1
ATOM 695 N N . ILE A 1 87 ? 8.422 7.477 -11.649 1.00 89.31 87 ILE A N 1
ATOM 696 C CA . ILE A 1 87 ? 8.482 8.635 -12.569 1.00 89.31 87 ILE A CA 1
ATOM 697 C C . ILE A 1 87 ? 7.117 9.327 -12.639 1.00 89.31 87 ILE A C 1
ATOM 699 O O . ILE A 1 87 ? 7.041 10.553 -12.565 1.00 89.31 87 ILE A O 1
ATOM 703 N N . HIS A 1 88 ? 6.039 8.554 -12.777 1.00 88.25 88 HIS A N 1
ATOM 704 C CA . HIS A 1 88 ? 4.676 9.079 -12.817 1.00 88.25 88 HIS A CA 1
ATOM 705 C C . HIS A 1 88 ? 3.750 8.291 -11.900 1.00 88.25 88 HIS A C 1
ATOM 707 O O . HIS A 1 88 ? 3.552 7.095 -12.104 1.00 88.25 88 HIS A O 1
ATOM 713 N N . THR A 1 89 ? 3.077 8.994 -10.996 1.00 87.88 89 THR A N 1
ATOM 714 C CA . THR A 1 89 ? 2.177 8.387 -10.018 1.00 87.88 89 THR A CA 1
ATOM 715 C C . THR A 1 89 ? 0.780 8.954 -10.135 1.00 87.88 89 THR A C 1
ATOM 717 O O . THR A 1 89 ? 0.567 10.159 -10.029 1.00 87.88 89 THR A O 1
ATOM 720 N N . ASN A 1 90 ? -0.201 8.070 -10.279 1.00 91.50 90 ASN A N 1
ATOM 721 C CA . ASN A 1 90 ? -1.609 8.369 -10.073 1.00 91.50 90 ASN A CA 1
ATOM 722 C C . ASN A 1 90 ? -2.137 7.484 -8.944 1.00 91.50 90 ASN A C 1
ATOM 724 O O . ASN A 1 90 ? -2.468 6.316 -9.157 1.00 91.50 90 ASN A O 1
ATOM 728 N N . SER A 1 91 ? -2.167 8.024 -7.728 1.00 87.88 91 SER A N 1
ATOM 729 C CA . SER A 1 91 ? -2.551 7.254 -6.547 1.00 87.88 91 SER A CA 1
ATOM 730 C C . SER A 1 91 ? -3.805 7.805 -5.890 1.00 87.88 91 SER A C 1
ATOM 732 O O . SER A 1 91 ? -3.950 8.997 -5.628 1.00 87.88 91 SER A O 1
ATOM 734 N N . MET A 1 92 ? -4.732 6.910 -5.576 1.00 89.81 92 MET A N 1
ATOM 735 C CA . MET A 1 92 ? -5.980 7.257 -4.918 1.00 89.81 92 MET A CA 1
ATOM 736 C C . MET A 1 92 ? -6.121 6.526 -3.598 1.00 89.81 92 MET A C 1
ATOM 738 O O . MET A 1 92 ? -6.195 5.299 -3.564 1.00 89.81 92 MET A O 1
ATOM 742 N N . PHE A 1 93 ? -6.206 7.296 -2.520 1.00 86.06 93 PHE A N 1
ATOM 743 C CA . PHE A 1 93 ? -6.247 6.793 -1.158 1.00 86.06 93 PHE A CA 1
ATOM 744 C C . PHE A 1 93 ? -7.602 7.072 -0.513 1.00 86.06 93 PHE A C 1
ATOM 746 O O . PHE A 1 93 ? -8.035 8.219 -0.417 1.00 86.06 93 PHE A O 1
ATOM 753 N N . TRP A 1 94 ? -8.260 6.020 -0.034 1.00 86.81 94 TRP A N 1
ATOM 754 C CA . TRP A 1 94 ? -9.475 6.084 0.770 1.00 86.81 94 TRP A CA 1
ATOM 755 C C . TRP A 1 94 ? -9.196 5.540 2.165 1.00 86.81 94 TRP A C 1
ATOM 757 O O . TRP A 1 94 ? -8.981 4.338 2.327 1.00 86.81 94 TRP A O 1
ATOM 767 N N . HIS A 1 95 ? -9.265 6.400 3.176 1.00 80.31 95 HIS A N 1
ATOM 768 C CA . HIS A 1 95 ? -9.041 6.035 4.571 1.00 80.31 95 HIS A CA 1
ATOM 769 C C . HIS A 1 95 ? -10.345 6.066 5.364 1.00 80.31 95 HIS A C 1
ATOM 771 O O . HIS A 1 95 ? -11.037 7.081 5.386 1.00 80.31 95 HIS A O 1
ATOM 777 N N . GLY A 1 96 ? -10.663 4.958 6.032 1.00 81.31 96 GLY A N 1
ATOM 778 C CA . GLY A 1 96 ? -11.624 4.941 7.128 1.00 81.31 96 GLY A CA 1
ATOM 779 C C . GLY A 1 96 ? -10.968 5.473 8.402 1.00 81.31 96 GLY A C 1
ATOM 780 O O . GLY A 1 96 ? -10.570 6.633 8.481 1.00 81.31 96 GLY A O 1
ATOM 781 N N . THR A 1 97 ? -10.796 4.604 9.395 1.00 79.50 97 THR A N 1
ATOM 782 C CA . THR A 1 97 ? -10.106 4.929 10.647 1.00 79.50 97 THR A CA 1
ATOM 783 C C . THR A 1 97 ? -8.622 4.602 10.510 1.00 79.50 97 THR A C 1
ATOM 785 O O . THR A 1 97 ? -8.246 3.438 10.388 1.00 79.50 97 THR A O 1
ATOM 788 N N . THR A 1 98 ? -7.755 5.612 10.512 1.00 72.56 98 THR A N 1
ATOM 789 C CA . THR A 1 98 ? -6.295 5.421 10.499 1.00 72.56 98 THR A CA 1
ATOM 790 C C . THR A 1 98 ? -5.674 6.184 11.664 1.00 72.56 98 THR A C 1
ATOM 792 O O . THR A 1 98 ? -5.999 7.354 11.834 1.00 72.56 98 THR A O 1
ATOM 795 N N . LYS A 1 99 ? -4.829 5.536 12.483 1.00 78.50 99 LYS A N 1
ATOM 796 C CA . LYS A 1 99 ? -4.140 6.235 13.588 1.00 78.50 99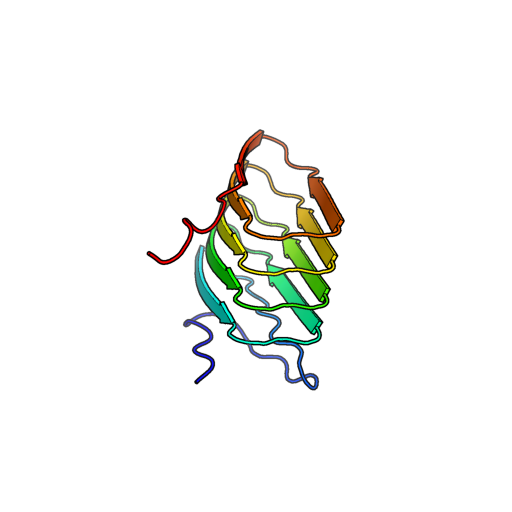 LYS A CA 1
ATOM 797 C C . LYS A 1 99 ? -2.904 6.985 13.102 1.00 78.50 99 LYS A C 1
ATOM 799 O O . LYS A 1 99 ? -2.744 8.154 13.421 1.00 78.50 99 LYS A O 1
ATOM 804 N N . THR A 1 100 ? -2.050 6.319 12.331 1.00 79.19 100 THR A N 1
ATOM 805 C CA . THR A 1 100 ? -0.800 6.899 11.834 1.00 79.19 100 THR A CA 1
ATOM 806 C C . THR A 1 100 ? -0.606 6.550 10.371 1.00 79.19 100 THR A C 1
ATOM 808 O O . THR A 1 100 ? -0.781 5.398 9.960 1.00 79.19 100 THR A O 1
ATOM 811 N N . HIS A 1 101 ? -0.238 7.561 9.591 1.00 77.62 101 HIS A N 1
ATOM 812 C CA . HIS A 1 101 ? -0.039 7.449 8.161 1.00 77.62 101 HIS 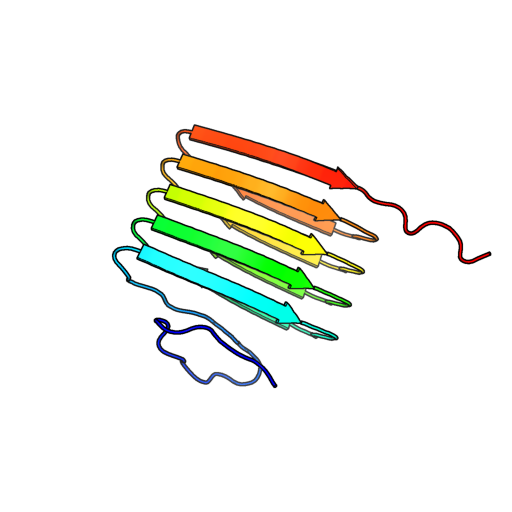A CA 1
ATOM 813 C C . HIS A 1 101 ? 1.209 8.219 7.741 1.00 77.62 101 HIS A C 1
ATOM 815 O O . HIS A 1 101 ? 1.304 9.420 7.983 1.00 77.62 101 HIS A O 1
ATOM 821 N N . THR A 1 102 ? 2.140 7.525 7.096 1.00 84.06 102 THR A N 1
ATOM 822 C CA . THR A 1 102 ? 3.390 8.104 6.610 1.00 84.06 102 THR A CA 1
ATOM 823 C C . THR A 1 102 ? 3.559 7.758 5.140 1.00 84.06 102 THR A C 1
ATOM 825 O O . THR A 1 102 ? 3.481 6.592 4.755 1.00 84.06 102 THR A O 1
ATOM 828 N N . ILE A 1 103 ? 3.777 8.771 4.310 1.00 83.44 103 ILE A N 1
ATOM 829 C CA . ILE A 1 103 ? 4.099 8.584 2.899 1.00 83.44 103 ILE A CA 1
ATOM 830 C C . ILE A 1 103 ? 5.365 9.360 2.601 1.00 83.44 103 ILE A C 1
ATOM 832 O O . ILE A 1 103 ? 5.421 10.567 2.818 1.00 83.44 103 ILE A O 1
ATOM 836 N N . PHE A 1 104 ? 6.346 8.644 2.073 1.00 85.50 104 PHE A N 1
ATOM 837 C CA . PHE A 1 104 ? 7.535 9.194 1.457 1.00 85.50 104 PHE A CA 1
ATOM 838 C C . PHE A 1 104 ? 7.388 8.996 -0.049 1.00 85.50 104 PHE A C 1
ATOM 840 O O . PHE A 1 104 ? 7.476 7.870 -0.536 1.00 85.50 104 PHE A O 1
ATOM 847 N N . GLN A 1 105 ? 7.089 10.081 -0.759 1.00 82.31 105 GLN A N 1
ATOM 848 C CA . GLN A 1 105 ? 6.968 10.109 -2.215 1.00 82.31 105 GLN A CA 1
ATOM 849 C C . GLN A 1 105 ? 8.127 10.921 -2.777 1.00 82.31 105 GLN A C 1
ATOM 851 O O . GLN A 1 105 ? 8.225 12.118 -2.515 1.00 82.31 105 GLN A O 1
ATOM 856 N N . ASN A 1 106 ? 8.986 10.258 -3.541 1.00 88.06 106 ASN A N 1
ATOM 857 C CA . ASN A 1 106 ? 10.060 10.872 -4.310 1.00 88.06 106 ASN A CA 1
ATOM 858 C C . ASN A 1 106 ? 9.784 10.705 -5.809 1.00 88.06 106 ASN A C 1
ATOM 860 O O . ASN A 1 106 ? 10.638 10.263 -6.575 1.00 88.06 106 ASN A O 1
ATOM 864 N N . ASP A 1 107 ? 8.555 11.012 -6.217 1.00 88.25 107 ASP A N 1
ATOM 865 C CA . ASP A 1 107 ? 8.136 10.792 -7.592 1.00 88.25 107 ASP A CA 1
ATOM 866 C C . ASP A 1 107 ? 8.332 12.060 -8.425 1.00 88.25 107 ASP A C 1
ATOM 868 O O . ASP A 1 107 ? 8.122 13.178 -7.947 1.00 88.25 107 ASP A O 1
ATOM 872 N N . ARG A 1 108 ? 8.677 11.903 -9.707 1.00 87.88 108 ARG A N 1
ATOM 873 C CA . ARG A 1 108 ? 8.900 13.062 -10.591 1.00 87.88 108 ARG A CA 1
ATOM 874 C C . ARG A 1 108 ? 7.598 13.790 -10.941 1.00 87.88 108 ARG A C 1
ATOM 876 O O . ARG A 1 108 ? 7.582 15.014 -11.033 1.00 87.88 108 ARG A O 1
ATOM 883 N N . HIS A 1 109 ? 6.511 13.049 -11.144 1.00 86.62 109 HIS A N 1
ATOM 884 C CA . HIS A 1 109 ? 5.194 13.601 -11.457 1.00 86.62 109 HIS A CA 1
ATOM 885 C C . HIS A 1 109 ? 4.109 12.915 -10.632 1.00 86.62 109 HIS A C 1
ATOM 887 O O . HIS A 1 109 ? 3.860 11.720 -10.793 1.00 86.62 109 HIS A O 1
ATOM 893 N N . ILE A 1 110 ? 3.422 13.689 -9.789 1.00 87.38 110 ILE A N 1
ATOM 894 C CA . ILE A 1 110 ? 2.476 13.163 -8.802 1.00 87.38 110 ILE A CA 1
ATOM 895 C C . ILE A 1 110 ? 1.070 13.688 -9.067 1.00 87.38 110 ILE A C 1
ATOM 897 O O . ILE A 1 110 ? 0.819 14.889 -9.086 1.00 87.38 110 ILE A O 1
ATOM 901 N N . ASN A 1 111 ? 0.128 12.758 -9.175 1.00 90.00 111 ASN A N 1
ATOM 902 C CA . ASN A 1 111 ? -1.303 12.995 -9.068 1.00 90.00 111 ASN A CA 1
ATOM 903 C C . ASN A 1 111 ? -1.871 12.056 -7.999 1.00 90.00 111 ASN A C 1
ATOM 905 O O . ASN A 1 111 ? -2.510 11.044 -8.288 1.00 90.00 111 ASN A O 1
ATOM 909 N N . SER A 1 112 ? -1.583 12.377 -6.742 1.00 86.06 112 SER A N 1
ATOM 910 C CA . SER A 1 112 ? -2.095 11.639 -5.592 1.00 86.06 112 SER A CA 1
ATOM 911 C C . SER A 1 112 ? -3.274 12.387 -4.983 1.00 86.06 112 SER A C 1
ATOM 913 O O . SER A 1 112 ? -3.187 13.593 -4.756 1.00 86.06 112 SER A O 1
ATOM 915 N N . ARG A 1 113 ? -4.372 11.692 -4.659 1.00 87.44 113 ARG A N 1
ATOM 916 C CA . ARG A 1 113 ? -5.415 12.278 -3.800 1.00 87.44 113 ARG A CA 1
ATOM 917 C C . ARG A 1 113 ? -5.782 11.391 -2.623 1.00 87.44 113 ARG A C 1
ATOM 919 O O . ARG A 1 113 ? -5.841 10.164 -2.717 1.00 87.44 113 ARG A O 1
ATOM 926 N N . PHE A 1 114 ? -6.104 12.059 -1.526 1.00 84.56 114 PHE A N 1
ATOM 927 C CA . PHE A 1 114 ? -6.473 11.448 -0.260 1.00 84.56 114 PHE A CA 1
ATOM 928 C C . PHE A 1 114 ? -7.918 11.794 0.063 1.00 84.56 114 PHE A C 1
ATOM 930 O O . PHE A 1 114 ? -8.335 12.947 -0.026 1.00 84.56 114 PHE A O 1
ATOM 937 N N . ARG A 1 115 ? -8.706 10.779 0.409 1.00 84.19 115 ARG A N 1
ATOM 938 C CA . ARG A 1 115 ? -10.085 10.930 0.862 1.00 84.19 115 ARG A CA 1
ATOM 939 C C . ARG A 1 115 ? -10.279 10.163 2.151 1.00 84.19 115 ARG A C 1
ATOM 941 O O . ARG A 1 115 ? -10.051 8.956 2.212 1.00 84.19 115 ARG A O 1
ATOM 948 N N . HIS A 1 116 ? -10.783 10.851 3.159 1.00 78.38 116 HIS A N 1
ATOM 949 C CA . HIS A 1 116 ? -11.332 10.194 4.330 1.00 78.38 116 HIS A CA 1
ATOM 950 C C . HIS A 1 116 ? -12.793 9.849 4.059 1.00 78.38 116 HIS A C 1
ATOM 952 O O . HIS A 1 116 ? -13.539 10.665 3.522 1.00 78.38 116 HIS A O 1
ATOM 958 N N . TYR A 1 117 ? -13.212 8.637 4.409 1.00 73.12 117 TYR A N 1
ATOM 959 C CA . TYR A 1 117 ? -14.622 8.278 4.420 1.00 73.12 117 TYR A CA 1
ATOM 960 C C . TYR A 1 117 ? -14.989 7.816 5.825 1.00 73.12 117 TYR A C 1
ATOM 962 O O . TYR A 1 117 ? -14.512 6.792 6.316 1.00 73.12 117 TYR A O 1
ATOM 970 N N . LYS A 1 118 ? -15.859 8.577 6.492 1.00 61.84 118 LYS A N 1
ATOM 971 C CA . LYS A 1 118 ? -16.568 8.050 7.654 1.00 61.84 118 LYS A CA 1
ATOM 972 C C . LYS A 1 118 ? -17.541 7.000 7.137 1.00 61.84 118 LYS A C 1
ATOM 974 O O . LYS A 1 118 ? -18.286 7.246 6.190 1.00 61.84 118 LYS A O 1
ATOM 979 N N . LYS A 1 119 ? -17.510 5.810 7.735 1.00 55.97 119 LYS A N 1
ATOM 980 C CA . LYS A 1 119 ? -18.578 4.835 7.521 1.00 55.97 119 LYS A CA 1
ATOM 981 C C . LYS A 1 119 ? -19.875 5.518 7.983 1.00 55.97 119 LYS A C 1
ATOM 983 O O . LYS A 1 119 ? -19.871 6.007 9.115 1.00 55.97 119 LYS A O 1
ATOM 988 N N . PRO A 1 120 ? -20.924 5.616 7.149 1.00 51.75 120 PRO A N 1
ATOM 989 C CA . PRO A 1 120 ? -22.193 6.149 7.620 1.00 51.75 120 PRO A CA 1
ATOM 990 C C . PRO A 1 120 ? -22.658 5.303 8.817 1.00 51.75 120 PRO A C 1
ATOM 992 O O . PRO A 1 120 ? -22.407 4.087 8.819 1.00 51.75 120 PRO A O 1
ATOM 995 N N . PRO A 1 121 ? -23.247 5.921 9.857 1.00 46.91 121 PRO A N 1
ATOM 996 C CA . PRO A 1 121 ? -23.844 5.166 10.948 1.00 46.91 121 PRO A CA 1
ATOM 997 C C . PRO A 1 121 ? -24.837 4.166 10.350 1.00 46.91 121 PRO A C 1
ATOM 999 O O . PRO A 1 121 ? -25.585 4.501 9.433 1.00 46.91 121 PRO A O 1
ATOM 1002 N N . LYS A 1 122 ? -24.776 2.913 10.807 1.00 51.22 122 LYS A N 1
ATOM 1003 C CA . LYS A 1 122 ? -25.805 1.934 10.461 1.00 51.22 122 LYS A CA 1
ATOM 1004 C C . LYS A 1 122 ? -27.071 2.369 11.198 1.00 51.22 122 LYS A C 1
ATOM 1006 O O . LYS A 1 122 ? -27.067 2.331 12.425 1.00 51.22 122 LYS A O 1
ATOM 1011 N N . THR A 1 123 ? -28.057 2.847 10.449 1.00 52.12 123 THR A N 1
ATOM 1012 C CA . THR A 1 123 ? -29.457 2.958 10.879 1.00 52.12 123 THR A CA 1
ATOM 1013 C C . THR A 1 123 ? -30.050 1.572 11.032 1.00 52.12 123 THR A C 1
ATOM 1015 O O . THR A 1 123 ? -29.754 0.741 10.138 1.00 52.12 123 THR A O 1
#

Secondary structure (DSSP, 8-state):
-----TTPEE--BTTB--EEE--SSEEEEEEEEEEEEEEEEE--SEEEEEEEEEEEEEEEEEE--SEEEEEEEEEEEEEEEEEE--SEEEEEEEEEEEEEEEEEE--SEEEEEEEE-PPPP--

Foldseek 3Di:
DFPWDPAFDADDDPQEREGEHAEQEDEGEGAEQEGAEYEYEYEYQYYAYEYAERAYAEYEYEEEYQEYHYEYAYHAYAYYEYEAAYQYDQYEEEDEHYNYYYYHHNYNYDNYDYHYDHDPPDD

Organism: NCBI:txid259542

Sequence (123 aa):
MQDCGTGAKILDFPARCGIVGRAGHSTSRFRHGTTKTHTIFQNDRHANSRFRYGTTKTHTIFQNDRHTNSRFKYGTTKTHTIFQNDIHTNSMFWHGTTKTHTIFQNDRHINSRFRHYKKPPKT

pLDDT: mean 70.88, std 18.41, range [26.75, 91.5]